Protein AF-A0AAJ2TFW3-F1 (afdb_monomer)

Structure (mmCIF, N/CA/C/O backbone):
data_AF-A0AAJ2TFW3-F1
#
_entry.id   AF-A0AAJ2TFW3-F1
#
loop_
_atom_site.group_PDB
_atom_site.id
_atom_site.type_symbol
_atom_site.label_atom_id
_atom_site.label_alt_id
_atom_site.label_comp_id
_atom_site.label_asym_id
_atom_site.label_entity_id
_atom_sit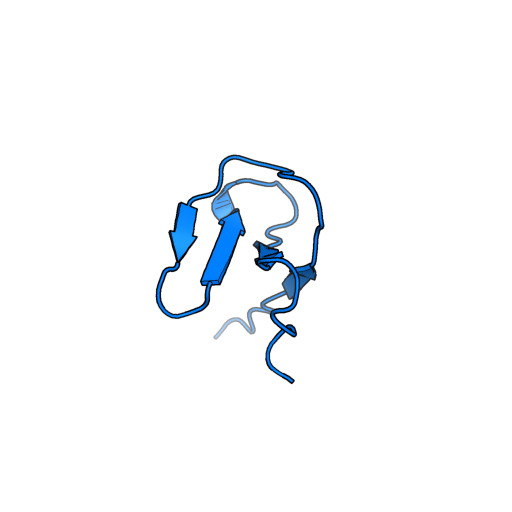e.label_seq_id
_atom_site.pdbx_PDB_ins_code
_atom_site.Cartn_x
_atom_site.Cartn_y
_atom_site.Cartn_z
_atom_site.occupancy
_atom_site.B_iso_or_equiv
_atom_site.auth_seq_id
_atom_site.auth_comp_id
_atom_site.auth_asym_id
_atom_site.auth_atom_id
_atom_site.pdbx_PDB_model_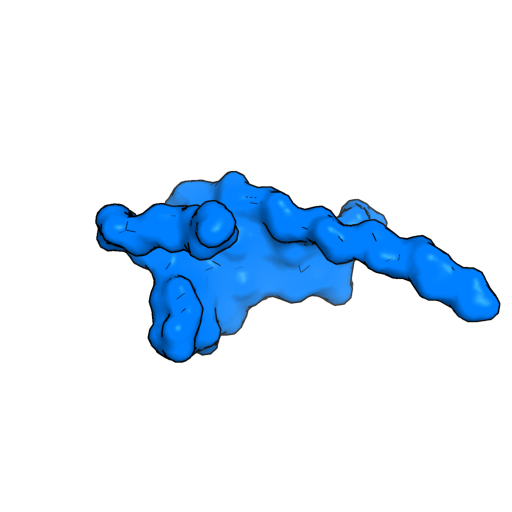num
ATOM 1 N N . MET A 1 1 ? 13.553 -19.684 -14.962 1.00 57.88 1 MET A N 1
ATOM 2 C CA . MET A 1 1 ? 12.519 -19.297 -13.983 1.00 57.88 1 MET A CA 1
ATOM 3 C C . MET A 1 1 ? 13.135 -18.217 -13.119 1.00 57.88 1 MET A C 1
ATOM 5 O O . MET A 1 1 ? 14.218 -18.457 -12.606 1.00 57.88 1 MET A O 1
ATOM 9 N N . TYR A 1 2 ? 12.547 -17.024 -13.077 1.00 72.00 2 TYR A N 1
ATOM 10 C CA . TYR A 1 2 ? 13.022 -15.961 -12.192 1.00 72.00 2 TYR A CA 1
ATOM 11 C C . TYR A 1 2 ? 12.329 -16.127 -10.846 1.00 72.00 2 TYR A C 1
ATOM 13 O O . TYR A 1 2 ? 11.117 -16.334 -10.813 1.00 72.00 2 TYR A O 1
ATOM 21 N N . GLU A 1 3 ? 13.085 -16.045 -9.760 1.00 76.06 3 GLU A N 1
ATOM 22 C CA . GLU A 1 3 ? 12.497 -15.848 -8.441 1.00 76.06 3 GLU A CA 1
ATOM 23 C C . GLU A 1 3 ? 12.204 -14.356 -8.297 1.00 76.06 3 GLU A C 1
ATOM 25 O O . GLU A 1 3 ? 13.104 -13.520 -8.392 1.00 76.06 3 GLU A O 1
ATOM 30 N N . ILE A 1 4 ? 10.924 -14.018 -8.160 1.00 76.81 4 ILE A N 1
ATOM 31 C CA . ILE A 1 4 ? 10.471 -12.643 -7.973 1.00 76.81 4 ILE A CA 1
ATOM 32 C C . ILE A 1 4 ? 10.167 -12.479 -6.491 1.00 76.81 4 ILE A C 1
ATOM 34 O O . ILE A 1 4 ? 9.312 -13.175 -5.947 1.00 76.81 4 ILE A O 1
ATOM 38 N N . MET A 1 5 ? 10.870 -11.556 -5.844 1.00 81.69 5 MET A N 1
ATOM 39 C CA . MET A 1 5 ? 10.561 -11.148 -4.481 1.00 81.69 5 MET A CA 1
ATOM 40 C C . MET A 1 5 ? 9.449 -10.096 -4.525 1.00 81.69 5 MET A C 1
ATOM 42 O O . MET A 1 5 ? 9.651 -9.005 -5.056 1.00 81.69 5 MET A O 1
ATOM 46 N N . HIS A 1 6 ? 8.276 -10.421 -3.982 1.00 85.94 6 HIS A N 1
ATOM 47 C CA . HIS A 1 6 ? 7.201 -9.450 -3.768 1.00 85.94 6 HIS A CA 1
ATOM 48 C C . HIS A 1 6 ? 7.405 -8.797 -2.403 1.00 85.94 6 HIS A C 1
ATOM 50 O O . HIS A 1 6 ? 7.404 -9.479 -1.381 1.00 85.94 6 HIS A O 1
ATOM 56 N N . VAL A 1 7 ? 7.609 -7.480 -2.394 1.00 89.56 7 VAL A N 1
ATOM 57 C CA . VAL A 1 7 ? 7.761 -6.685 -1.171 1.00 89.56 7 VAL A CA 1
ATOM 58 C C . VAL A 1 7 ? 6.619 -5.676 -1.073 1.00 89.56 7 VAL A C 1
ATOM 60 O O . VAL A 1 7 ? 6.490 -4.799 -1.930 1.00 89.56 7 VAL A O 1
ATOM 63 N N . GLY A 1 8 ? 5.818 -5.807 -0.014 1.00 91.19 8 GLY A N 1
ATOM 64 C CA . GLY A 1 8 ? 4.797 -4.842 0.387 1.00 91.19 8 GLY A CA 1
ATOM 65 C C . GLY A 1 8 ? 5.288 -3.978 1.550 1.00 91.19 8 GLY A C 1
ATOM 66 O O . GLY A 1 8 ? 5.813 -4.500 2.533 1.00 91.19 8 GLY A O 1
ATOM 67 N N . VAL A 1 9 ? 5.124 -2.662 1.445 1.00 92.50 9 VAL A N 1
ATOM 68 C CA . VAL A 1 9 ? 5.520 -1.683 2.462 1.00 92.50 9 VAL A CA 1
ATOM 69 C C . VAL A 1 9 ? 4.258 -1.030 3.032 1.00 92.50 9 VAL A C 1
ATOM 71 O O . VAL A 1 9 ? 3.560 -0.329 2.294 1.00 92.50 9 VAL A O 1
ATOM 74 N N . 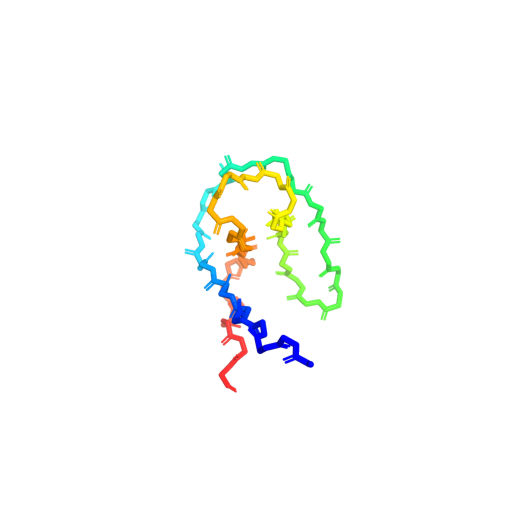PRO A 1 10 ? 3.940 -1.233 4.322 1.00 93.25 10 PRO A N 1
ATOM 75 C CA . PRO A 1 10 ? 2.807 -0.567 4.944 1.00 93.25 10 PRO A CA 1
ATOM 76 C C . PRO A 1 10 ? 3.089 0.930 5.106 1.00 93.25 10 PRO A C 1
ATOM 78 O O . PRO A 1 10 ? 4.180 1.324 5.521 1.00 93.25 10 PRO A O 1
ATOM 81 N N . VAL A 1 11 ? 2.098 1.761 4.796 1.00 93.75 11 VAL A N 1
ATOM 82 C CA . VAL A 1 11 ? 2.177 3.224 4.912 1.00 93.75 11 VAL A CA 1
ATOM 83 C C . VAL A 1 11 ? 0.896 3.785 5.519 1.00 93.75 11 VAL A C 1
ATOM 85 O O . VAL A 1 11 ? -0.160 3.161 5.448 1.00 93.75 11 VAL A O 1
ATOM 88 N N . THR A 1 12 ? 0.981 4.971 6.115 1.00 92.69 12 THR A N 1
ATOM 89 C CA . THR A 1 12 ? -0.175 5.685 6.685 1.00 92.69 12 THR A CA 1
ATOM 90 C C . THR A 1 12 ? -0.673 6.817 5.788 1.00 92.69 12 THR A C 1
ATOM 92 O O . THR A 1 12 ? -1.811 7.250 5.929 1.00 92.69 12 THR A O 1
ATOM 95 N N . GLU A 1 13 ? 0.149 7.267 4.839 1.00 93.38 13 GLU A N 1
ATOM 96 C CA . GLU A 1 13 ? -0.161 8.342 3.892 1.00 93.38 13 GLU A CA 1
ATOM 97 C C . GLU A 1 13 ? 0.033 7.851 2.447 1.00 93.38 13 GLU A C 1
ATOM 99 O O . GLU A 1 13 ? 0.883 6.982 2.218 1.00 93.38 13 GLU A O 1
ATOM 104 N N . PRO A 1 14 ? -0.734 8.365 1.465 1.00 92.75 14 PRO A N 1
ATOM 105 C CA . PRO A 1 14 ? -0.543 8.014 0.062 1.00 92.75 14 PRO A CA 1
ATOM 106 C C . PRO A 1 14 ? 0.859 8.406 -0.417 1.00 92.75 14 PRO A C 1
ATOM 108 O O . PRO A 1 14 ? 1.258 9.566 -0.317 1.00 92.75 14 PRO A O 1
ATOM 111 N N . VAL A 1 15 ? 1.602 7.440 -0.959 1.00 90.19 15 VAL A N 1
ATOM 112 C CA . VAL A 1 15 ? 2.949 7.674 -1.514 1.00 90.19 15 VAL A CA 1
ATOM 113 C C . VAL A 1 15 ? 2.892 7.911 -3.024 1.00 90.19 15 VAL A C 1
ATOM 115 O O . VAL A 1 15 ? 3.664 8.701 -3.563 1.00 90.19 15 VAL A O 1
ATOM 118 N N . LEU A 1 16 ? 1.984 7.219 -3.715 1.00 91.62 16 LEU A N 1
ATOM 119 C CA . LEU A 1 16 ? 1.779 7.270 -5.162 1.00 91.62 16 LEU A CA 1
ATOM 120 C C . LEU A 1 16 ? 0.280 7.198 -5.470 1.00 91.62 16 LEU A C 1
ATOM 122 O O . LEU A 1 16 ? -0.546 7.070 -4.567 1.00 91.62 16 LEU A O 1
ATOM 126 N N . GLU A 1 17 ? -0.060 7.259 -6.758 1.00 94.00 17 GLU A N 1
ATOM 127 C CA . GLU A 1 17 ? -1.411 6.947 -7.211 1.00 94.00 17 GLU A CA 1
ATOM 128 C C . GLU A 1 17 ? -1.782 5.514 -6.810 1.00 94.00 17 GLU A C 1
ATOM 130 O O . GLU A 1 17 ? -1.062 4.549 -7.101 1.00 94.00 17 GLU A O 1
ATOM 135 N N . GLU A 1 18 ? -2.912 5.410 -6.120 1.00 94.19 18 GLU A N 1
ATOM 136 C CA . GLU A 1 18 ? -3.392 4.199 -5.476 1.00 94.19 18 GLU A CA 1
ATOM 137 C C . GLU A 1 18 ? -4.790 3.833 -5.981 1.00 94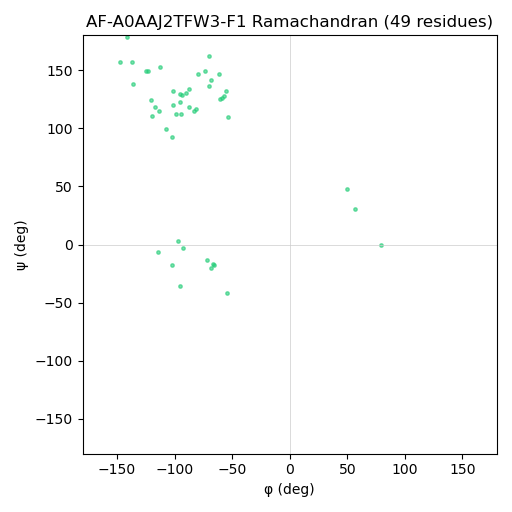.19 18 GLU A C 1
ATOM 139 O O . GLU A 1 18 ? -5.603 4.699 -6.308 1.00 94.19 18 GLU A O 1
ATOM 144 N N . PHE A 1 19 ? -5.089 2.537 -6.004 1.00 94.25 19 PHE A N 1
ATOM 145 C CA . PHE A 1 19 ? -6.448 2.033 -6.180 1.00 94.25 19 PHE A CA 1
ATOM 146 C C . PHE A 1 19 ? -6.909 1.352 -4.894 1.00 94.25 19 PHE A C 1
ATOM 148 O O . PHE A 1 19 ? -6.097 0.845 -4.119 1.00 94.25 19 PHE A O 1
ATOM 155 N N . TYR A 1 20 ? -8.216 1.343 -4.653 1.00 94.94 20 TYR A N 1
ATOM 156 C CA . TYR A 1 20 ? -8.785 0.716 -3.466 1.00 94.94 20 TYR A CA 1
ATOM 157 C C . TYR A 1 20 ? -9.197 -0.731 -3.755 1.00 94.94 20 TYR A C 1
ATOM 159 O O . TYR A 1 20 ? -9.916 -1.001 -4.718 1.00 94.94 20 TYR A O 1
ATOM 167 N N . ALA A 1 21 ? -8.743 -1.662 -2.919 1.00 93.00 21 ALA A N 1
ATOM 168 C CA . ALA A 1 21 ? -9.106 -3.072 -2.982 1.00 93.00 21 ALA A CA 1
ATOM 169 C C . ALA A 1 21 ? -10.146 -3.391 -1.894 1.00 93.00 21 ALA A C 1
ATOM 171 O O . ALA A 1 21 ? -9.787 -3.726 -0.765 1.00 93.00 21 ALA A O 1
ATOM 172 N N . GLU A 1 22 ? -11.439 -3.311 -2.239 1.00 91.00 22 GLU A N 1
ATOM 173 C CA . GLU A 1 22 ? -12.552 -3.406 -1.271 1.00 91.00 22 GLU A CA 1
ATOM 174 C C . GLU A 1 22 ? -12.513 -4.670 -0.401 1.00 91.00 22 GLU A C 1
ATOM 176 O O . GLU A 1 22 ? -12.726 -4.603 0.807 1.00 91.00 22 GLU A O 1
ATOM 181 N N . GLY A 1 23 ? -12.187 -5.827 -0.988 1.00 89.81 23 GLY A N 1
ATOM 182 C CA . GLY A 1 23 ? -12.138 -7.103 -0.263 1.00 89.81 23 GLY A CA 1
ATOM 183 C C . GLY A 1 23 ? -11.048 -7.181 0.811 1.00 89.81 23 GLY A C 1
ATOM 184 O O . GLY A 1 23 ? -11.121 -8.035 1.690 1.00 89.81 23 GLY A O 1
ATOM 185 N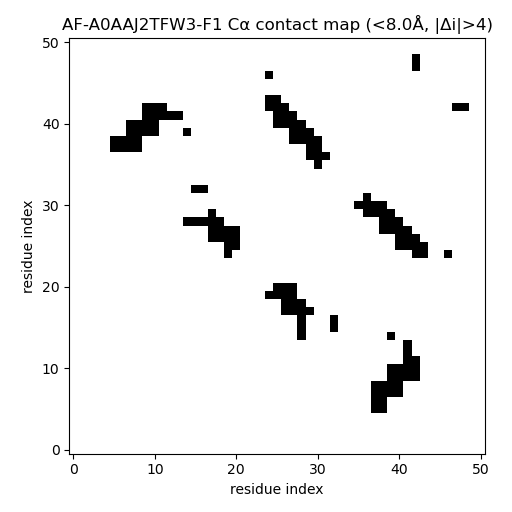 N . LEU A 1 24 ? -10.055 -6.292 0.745 1.00 88.06 24 LEU A N 1
ATOM 186 C CA . LEU A 1 24 ? -8.921 -6.222 1.667 1.00 88.06 24 LEU A CA 1
ATOM 187 C C . LEU A 1 24 ? -8.912 -4.934 2.501 1.00 88.06 24 LEU A C 1
ATOM 189 O O . LEU A 1 24 ? -8.080 -4.808 3.395 1.00 88.06 24 LEU A O 1
ATOM 193 N N . LYS A 1 25 ? -9.818 -3.988 2.214 1.00 92.06 25 LYS A N 1
ATOM 194 C CA . LYS A 1 25 ? -9.880 -2.666 2.856 1.00 92.06 25 LYS A CA 1
ATOM 195 C C . LYS A 1 25 ? -8.527 -1.949 2.881 1.00 92.06 25 LYS A C 1
ATOM 197 O O . LYS A 1 25 ? -8.063 -1.455 3.910 1.00 92.06 25 LYS A O 1
ATOM 202 N N . VAL A 1 26 ? -7.864 -1.941 1.728 1.00 93.69 26 VAL A N 1
ATOM 203 C CA . VAL A 1 26 ? -6.509 -1.406 1.567 1.00 93.69 26 VAL A CA 1
ATOM 204 C C . VAL A 1 26 ? -6.425 -0.573 0.293 1.00 93.69 26 VAL A C 1
ATOM 206 O O . VAL A 1 26 ? -6.963 -0.952 -0.750 1.00 93.69 26 VAL A O 1
ATOM 209 N N . HIS A 1 27 ? -5.740 0.565 0.373 1.00 95.06 27 HIS A N 1
ATOM 210 C CA . HIS A 1 27 ? -5.309 1.310 -0.802 1.00 95.06 27 HIS A CA 1
ATOM 211 C C . HIS A 1 27 ? -3.924 0.825 -1.234 1.00 95.06 27 HIS A C 1
ATOM 213 O O . HIS A 1 27 ? -3.016 0.711 -0.407 1.00 95.06 27 HIS A O 1
ATOM 219 N N . ILE A 1 28 ? -3.774 0.520 -2.522 1.00 93.81 28 ILE A N 1
ATOM 220 C CA . ILE A 1 28 ? -2.588 -0.123 -3.085 1.00 93.81 28 ILE A CA 1
ATOM 221 C C . ILE A 1 28 ? -1.969 0.776 -4.147 1.00 93.81 28 ILE A C 1
ATOM 223 O O . ILE A 1 28 ? -2.612 1.110 -5.142 1.00 93.81 28 ILE A O 1
ATOM 227 N N . SER A 1 29 ? -0.689 1.100 -3.976 1.00 94.31 29 SER A N 1
ATOM 228 C CA . SER A 1 29 ? 0.159 1.606 -5.059 1.00 94.31 29 SER A CA 1
ATOM 229 C C . SER A 1 29 ? 0.996 0.459 -5.618 1.00 94.31 29 SER A C 1
ATOM 231 O O . SER A 1 29 ? 1.871 -0.060 -4.925 1.00 94.31 29 SER A O 1
ATOM 233 N N . GLY A 1 30 ? 0.735 0.056 -6.862 1.00 87.81 30 GLY A N 1
ATOM 234 C CA . GLY A 1 30 ? 1.380 -1.109 -7.468 1.00 87.81 30 GLY A CA 1
ATOM 235 C C . GLY A 1 30 ? 2.876 -0.918 -7.785 1.00 87.81 30 GLY A C 1
ATOM 236 O O . GLY A 1 30 ? 3.355 0.209 -7.948 1.00 87.81 30 GLY A O 1
ATOM 237 N N . PRO A 1 31 ? 3.623 -2.021 -7.987 1.00 84.38 31 PRO A N 1
ATOM 238 C CA . PRO A 1 31 ? 5.074 -1.999 -8.196 1.00 84.38 31 PRO A CA 1
ATOM 239 C C . PRO A 1 31 ? 5.489 -1.334 -9.513 1.00 84.38 31 PRO A C 1
ATOM 241 O O . PRO A 1 31 ? 6.641 -0.953 -9.698 1.00 84.38 31 PRO A O 1
ATOM 244 N N . ASN A 1 32 ? 4.567 -1.161 -10.460 1.00 85.06 32 ASN A N 1
ATOM 245 C CA . ASN A 1 32 ? 4.869 -0.498 -11.728 1.00 85.06 32 ASN A CA 1
ATOM 246 C C . ASN A 1 32 ? 5.067 1.013 -11.587 1.00 85.06 32 ASN A C 1
ATOM 248 O O . ASN A 1 32 ? 5.634 1.627 -12.489 1.00 85.06 32 ASN A O 1
ATOM 252 N N . ASN A 1 33 ? 4.681 1.577 -10.444 1.00 78.19 33 ASN A N 1
ATOM 253 C CA . ASN A 1 33 ? 4.558 3.014 -10.259 1.00 78.19 33 ASN A CA 1
ATOM 254 C C . ASN A 1 33 ? 5.806 3.626 -9.585 1.00 78.19 33 ASN A C 1
ATOM 256 O O . ASN A 1 33 ? 5.826 4.822 -9.317 1.00 78.19 33 ASN A O 1
ATOM 260 N N . ASN A 1 34 ? 6.857 2.836 -9.308 1.00 81.88 34 ASN A N 1
ATOM 261 C CA . ASN A 1 34 ? 8.117 3.316 -8.725 1.00 81.88 34 ASN A CA 1
ATOM 262 C C . ASN A 1 34 ? 9.356 2.527 -9.208 1.00 81.88 34 ASN A C 1
ATOM 264 O O . ASN A 1 34 ? 9.232 1.370 -9.622 1.00 81.88 34 ASN A O 1
ATOM 268 N N . PRO A 1 35 ? 10.567 3.123 -9.151 1.00 83.94 35 PRO A N 1
ATOM 269 C CA . PRO A 1 35 ? 11.802 2.489 -9.629 1.00 83.94 35 PRO A CA 1
ATOM 270 C C . PRO A 1 35 ? 12.260 1.285 -8.792 1.00 83.94 35 PRO A C 1
ATOM 272 O O . PRO A 1 35 ? 13.021 0.463 -9.295 1.00 83.94 35 PRO A O 1
ATOM 275 N N . PHE A 1 36 ? 11.794 1.160 -7.546 1.00 86.50 36 PHE A N 1
ATOM 276 C CA . PHE A 1 36 ? 12.168 0.073 -6.633 1.00 86.50 36 PHE A CA 1
ATOM 277 C C . PHE A 1 36 ? 11.219 -1.129 -6.689 1.00 86.50 36 PHE A C 1
ATOM 279 O O . PHE A 1 36 ? 11.479 -2.137 -6.039 1.00 86.50 36 PHE A O 1
ATOM 286 N N . LYS A 1 37 ? 10.145 -1.045 -7.484 1.00 87.69 37 LYS A N 1
ATOM 287 C CA . LYS A 1 37 ? 9.123 -2.089 -7.627 1.00 87.69 37 LYS A CA 1
ATOM 288 C C . LYS A 1 37 ? 8.462 -2.499 -6.304 1.00 87.69 37 LYS A C 1
ATOM 290 O O . LYS A 1 37 ? 8.024 -3.638 -6.171 1.00 87.69 37 LYS A O 1
ATOM 295 N N . PHE A 1 38 ? 8.352 -1.576 -5.349 1.00 91.12 38 PHE A N 1
ATOM 296 C CA . PHE A 1 38 ? 7.609 -1.817 -4.111 1.00 91.12 38 PHE A CA 1
ATOM 297 C C . PHE A 1 38 ? 6.110 -1.656 -4.309 1.00 91.12 38 PHE A C 1
ATOM 299 O O . PHE A 1 38 ? 5.669 -0.795 -5.069 1.00 91.12 38 PHE A O 1
ATOM 306 N N . GLU A 1 39 ? 5.340 -2.451 -3.580 1.00 92.69 39 GLU A N 1
ATOM 307 C CA . GLU A 1 39 ? 3.914 -2.227 -3.404 1.00 92.69 39 GLU A CA 1
ATOM 308 C C . GLU A 1 39 ? 3.690 -1.462 -2.096 1.00 92.69 39 GLU A C 1
ATOM 310 O O . GLU A 1 39 ? 4.127 -1.917 -1.041 1.00 92.69 39 GLU A O 1
ATOM 315 N N . TYR A 1 40 ? 3.044 -0.296 -2.145 1.00 94.25 40 TYR A N 1
ATOM 316 C CA . TYR A 1 40 ? 2.682 0.436 -0.926 1.00 94.25 40 TYR A CA 1
ATOM 317 C C . TYR A 1 40 ? 1.254 0.095 -0.527 1.00 94.25 40 TYR A C 1
ATOM 319 O O . TYR A 1 40 ? 0.349 0.165 -1.359 1.00 94.25 40 TYR A O 1
ATOM 327 N N . LEU A 1 41 ? 1.073 -0.270 0.742 1.00 94.44 41 LEU A N 1
ATOM 328 C CA . LEU A 1 41 ? -0.187 -0.754 1.294 1.00 94.44 41 LEU A CA 1
ATOM 329 C C . LEU A 1 41 ? -0.646 0.179 2.411 1.00 94.44 41 LEU A C 1
ATOM 331 O O . LEU A 1 41 ? -0.040 0.229 3.482 1.00 94.44 41 LEU A O 1
ATOM 335 N N . ARG A 1 42 ? -1.727 0.916 2.167 1.00 94.94 42 ARG A N 1
ATOM 336 C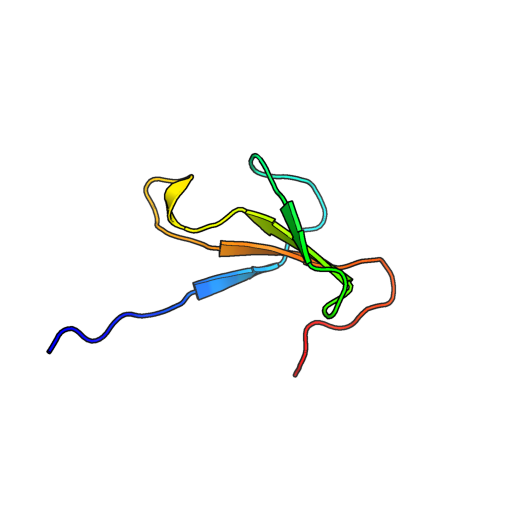 CA . ARG A 1 42 ? -2.340 1.793 3.163 1.00 94.94 42 ARG A CA 1
ATOM 337 C C . ARG A 1 42 ? -3.648 1.182 3.636 1.00 94.94 42 ARG A C 1
ATOM 339 O O . ARG A 1 42 ? -4.669 1.255 2.952 1.00 94.94 42 ARG A O 1
ATOM 346 N N . PHE A 1 43 ? -3.584 0.528 4.787 1.00 93.69 43 PHE A N 1
ATOM 347 C CA . PHE A 1 43 ? -4.732 -0.115 5.416 1.00 93.69 43 PHE A CA 1
ATOM 348 C C . PHE A 1 43 ? -5.665 0.932 6.023 1.00 93.69 43 PHE A C 1
ATOM 350 O O . PHE A 1 43 ? -5.220 1.988 6.478 1.00 93.69 43 PHE A O 1
ATOM 357 N N . GLU A 1 44 ? -6.959 0.632 6.049 1.00 90.56 44 GLU A N 1
ATOM 358 C CA . GLU A 1 44 ? -7.896 1.401 6.862 1.00 90.56 44 GLU A CA 1
ATOM 359 C C . GLU A 1 44 ? -7.535 1.317 8.348 1.00 90.56 44 GLU A C 1
ATOM 361 O O . GLU A 1 44 ? -7.059 0.290 8.842 1.00 90.56 44 GLU A O 1
ATOM 366 N N . GLU A 1 45 ? -7.797 2.399 9.079 1.00 84.81 45 GLU A N 1
ATOM 367 C CA . GLU A 1 45 ? -7.571 2.448 10.519 1.00 84.81 45 GLU A CA 1
ATOM 368 C C . GLU A 1 45 ? -8.313 1.302 11.228 1.00 84.81 45 GLU A C 1
ATOM 370 O O . GLU A 1 45 ? -9.482 1.022 10.958 1.00 84.81 45 GLU A O 1
ATOM 375 N N . GLY A 1 46 ? -7.610 0.597 12.116 1.00 82.38 46 GLY A N 1
ATOM 376 C CA . GLY A 1 46 ? -8.152 -0.570 12.817 1.00 82.38 46 GLY A CA 1
ATOM 377 C C . GLY A 1 46 ? -8.167 -1.871 12.006 1.00 82.38 46 GLY A C 1
ATOM 378 O O . GLY A 1 46 ? -8.558 -2.902 12.554 1.00 82.38 46 GLY A O 1
ATOM 379 N N . THR A 1 47 ? -7.706 -1.867 10.750 1.00 79.38 47 THR A N 1
ATOM 380 C CA . THR A 1 47 ? -7.513 -3.091 9.959 1.00 79.38 47 THR A CA 1
ATOM 381 C C . THR A 1 47 ? -6.064 -3.568 10.099 1.00 79.38 47 THR A C 1
ATOM 383 O O . THR A 1 47 ? -5.151 -2.879 9.642 1.00 79.38 47 THR A O 1
ATOM 386 N N . PRO A 1 48 ? -5.803 -4.719 10.742 1.00 68.69 48 PRO A N 1
ATOM 387 C CA . PRO A 1 48 ? -4.448 -5.243 10.825 1.00 68.69 48 PRO 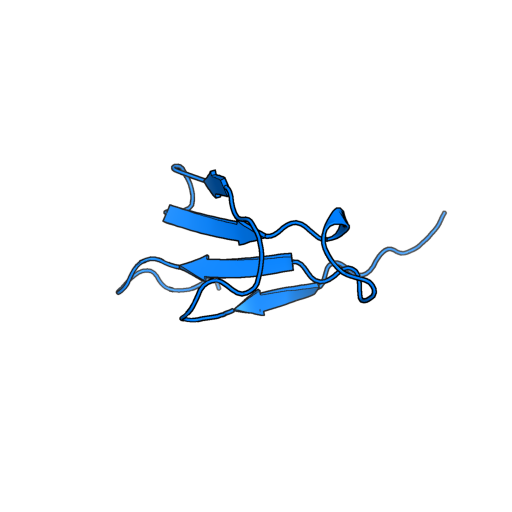A CA 1
ATOM 388 C C . PRO A 1 48 ? -3.969 -5.698 9.435 1.00 68.69 48 PRO A C 1
ATOM 390 O O .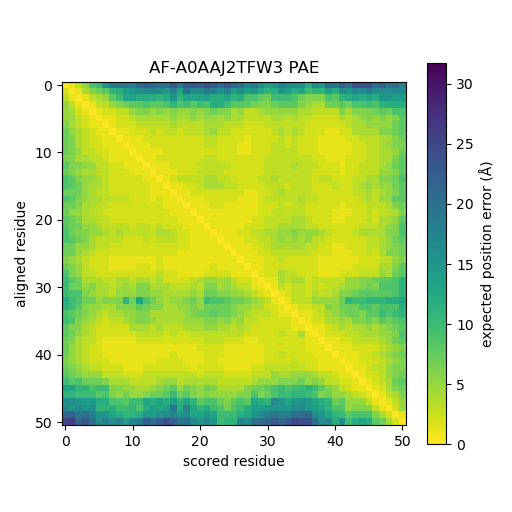 PRO A 1 48 ? -4.759 -6.297 8.697 1.00 68.69 48 PRO A O 1
ATOM 393 N N . PRO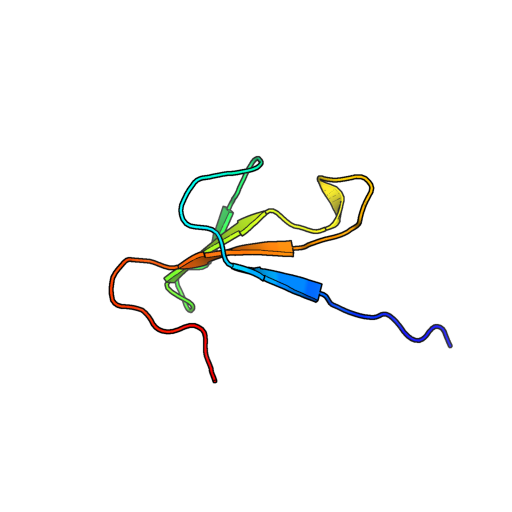 A 1 49 ? -2.690 -5.475 9.070 1.00 66.88 49 PRO A N 1
ATOM 394 C CA . PRO A 1 49 ? -2.106 -6.172 7.931 1.00 66.88 49 PRO A CA 1
ATOM 395 C C . PRO A 1 49 ? -2.233 -7.673 8.195 1.00 66.88 49 PRO A C 1
ATOM 397 O O . PRO A 1 49 ? -1.891 -8.130 9.287 1.00 66.88 49 PRO A O 1
ATOM 400 N N . SER A 1 50 ? -2.793 -8.420 7.241 1.00 62.00 50 SER A N 1
ATOM 401 C CA . SER A 1 50 ? -3.031 -9.857 7.392 1.00 62.00 50 SER A CA 1
ATOM 402 C C . SER A 1 50 ? -1.730 -10.563 7.776 1.00 62.00 50 SER A C 1
ATOM 404 O O . SER A 1 50 ? -0.801 -10.620 6.969 1.00 62.00 50 SER A O 1
ATOM 406 N N . SER A 1 51 ? -1.667 -11.030 9.022 1.00 49.75 51 SER A N 1
ATOM 407 C CA . SER A 1 51 ? -0.583 -11.835 9.585 1.00 49.75 51 SER A CA 1
ATOM 408 C C . SER A 1 51 ? -0.648 -13.273 9.100 1.00 49.75 51 SER A C 1
ATOM 410 O O . SER A 1 51 ? -1.766 -13.834 9.198 1.00 49.75 51 SER A O 1
#

Sequence (51 aa):
MYEIMHVGVPVTEPVLEEFYAEGLKVHISGPNNNPFKFEYLRFEEGTPPSS

Secondary structure (DSSP, 8-state):
-PPP---EEE-SS--S--EEEGGGTEEEE-GGGSTT-PEEEEEPTT-----

Radius of gyration: 11.52 Å; Cα contacts (8 Å, |Δi|>4): 72; chains: 1; bounding box: 26×28×27 Å

Foldseek 3Di:
DDDDDAAEDEDQDDPFDWDADVVQQWTWDALVTDPVRYIYTYHDPPRDDDD

pLDDT: mean 86.28, std 10.22, range [49.75, 95.06]

Mean predicted aligned error: 4.81 Å

Solvent-accessible surface area (backbone atoms only — not comparable to full-atom values): 3392 Å² total; per-residue (Å²): 136,82,88,78,86,86,52,76,45,81,43,94,66,87,88,59,82,60,50,77,42,78,96,72,50,29,35,37,22,56,33,86,78,47,98,83,46,47,27,40,36,32,54,44,90,92,53,75,80,90,125